Protein AF-A0A2E8URL5-F1 (afdb_monomer_lite)

Sequence (157 aa):
YKYILSDGKNEWEYHTDINDTYTVICEEILKNSDKLININSELNLNEAEEIKLYRWNFDENEFLLLESLEEIDFLKVVDILKTDLILSEQESCRSLFMIEFSRQNQIDQLEFICSENKDALFGNQKFWNQMQAKAPKELGKVIGSYLTGQPIPSLPE

Foldseek 3Di:
DWDWDDPPPWIWIWDADPVRPDIDTDDIPPPPPQPKDQQCVVVVLVQFPWKWKWFQDPVVRDTDTQDIDDPVLSVQLSVQSRDIWGKDAADPFDAGMKIWTDHPPDIFIWGAQTPVDNQWIAGDDPVCVRIITGHDVSNCVSVVVSCPPPDRDDDDD

pLDDT: mean 82.01, std 15.31, range [38.12, 96.94]

Structure (mmCIF, N/CA/C/O backbone):
data_AF-A0A2E8URL5-F1
#
_entry.id   AF-A0A2E8URL5-F1
#
loop_
_atom_site.group_PDB
_atom_site.id
_atom_site.type_symbol
_atom_site.label_atom_id
_atom_site.label_alt_id
_atom_site.label_comp_id
_atom_site.label_asym_id
_atom_site.label_entity_id
_atom_site.label_seq_id
_atom_site.pdbx_PDB_ins_code
_atom_site.Cartn_x
_atom_site.Cartn_y
_atom_site.Cartn_z
_atom_site.occupancy
_atom_site.B_iso_or_equiv
_atom_site.auth_seq_id
_atom_site.auth_comp_id
_atom_site.auth_asym_id
_atom_site.auth_atom_id
_atom_site.pdbx_PDB_model_num
ATOM 1 N N . TYR A 1 1 ? 24.139 4.144 -43.543 1.00 69.88 1 TYR A N 1
ATOM 2 C CA . TYR A 1 1 ? 23.920 2.812 -42.959 1.00 69.88 1 TYR A CA 1
ATOM 3 C C . TYR A 1 1 ? 23.584 2.969 -41.490 1.00 69.88 1 TYR A C 1
ATOM 5 O O . TYR A 1 1 ? 24.116 3.873 -40.855 1.00 69.88 1 TYR A O 1
ATOM 13 N N . LYS A 1 2 ? 22.661 2.144 -40.986 1.00 74.25 2 LYS A N 1
ATOM 14 C CA . LYS A 1 2 ? 22.216 2.144 -39.588 1.00 74.25 2 LYS A CA 1
ATOM 15 C C . LYS A 1 2 ? 22.555 0.789 -38.976 1.00 74.25 2 LYS A C 1
ATOM 17 O O . LYS A 1 2 ? 22.163 -0.235 -39.533 1.00 74.25 2 LYS A O 1
ATOM 22 N N . TYR A 1 3 ? 23.271 0.805 -37.860 1.00 74.19 3 TYR A N 1
ATOM 23 C CA . TYR A 1 3 ? 23.683 -0.382 -37.119 1.00 74.19 3 TYR A CA 1
ATOM 24 C C . TYR A 1 3 ? 23.168 -0.296 -35.684 1.00 74.19 3 TYR A C 1
ATOM 26 O O . TYR A 1 3 ? 23.163 0.782 -35.091 1.00 74.19 3 TYR A O 1
ATOM 34 N N . ILE A 1 4 ? 22.745 -1.433 -35.136 1.00 73.38 4 ILE A N 1
ATOM 35 C CA . ILE A 1 4 ? 22.443 -1.576 -33.711 1.00 73.38 4 ILE A CA 1
ATOM 36 C C . ILE A 1 4 ? 23.560 -2.419 -33.110 1.00 73.38 4 ILE A C 1
ATOM 38 O O . ILE A 1 4 ? 23.793 -3.541 -33.565 1.00 73.38 4 ILE A O 1
ATOM 42 N N . LEU A 1 5 ? 24.259 -1.865 -32.123 1.00 72.81 5 LEU A N 1
ATOM 43 C CA . LEU A 1 5 ? 25.258 -2.590 -31.344 1.00 72.81 5 LEU A CA 1
ATOM 44 C C . LEU A 1 5 ? 24.682 -2.897 -29.967 1.00 72.81 5 LEU A C 1
ATOM 46 O O . LEU A 1 5 ? 23.987 -2.066 -29.390 1.00 72.81 5 LEU A O 1
ATOM 50 N N . SER A 1 6 ? 24.981 -4.084 -29.446 1.00 66.56 6 SER A N 1
ATOM 51 C CA . SER A 1 6 ? 24.591 -4.498 -28.102 1.00 66.56 6 SER A CA 1
ATOM 52 C C . SER A 1 6 ? 25.752 -5.192 -27.410 1.00 66.56 6 SER A C 1
ATOM 54 O O . SER A 1 6 ? 26.462 -5.981 -28.036 1.00 66.56 6 SER A O 1
ATOM 56 N N . ASP A 1 7 ? 25.920 -4.926 -26.118 1.00 72.94 7 ASP A N 1
ATOM 57 C CA . ASP A 1 7 ? 26.827 -5.671 -25.238 1.00 72.94 7 ASP A CA 1
ATOM 58 C C . ASP A 1 7 ? 26.088 -6.736 -24.399 1.00 72.94 7 ASP A C 1
ATOM 60 O O . ASP A 1 7 ? 26.675 -7.367 -23.521 1.00 72.94 7 ASP A O 1
ATOM 64 N N . GLY A 1 8 ? 24.794 -6.946 -24.675 1.00 62.00 8 GLY A N 1
ATOM 65 C CA . GLY A 1 8 ? 23.899 -7.834 -23.932 1.00 62.00 8 GLY A CA 1
ATOM 66 C C . GLY A 1 8 ? 23.124 -7.156 -22.797 1.00 62.00 8 GLY A C 1
ATOM 67 O O . GLY A 1 8 ? 22.115 -7.710 -22.362 1.00 62.00 8 GLY A O 1
ATOM 68 N N . LYS A 1 9 ? 23.537 -5.963 -22.347 1.00 54.81 9 LYS A N 1
ATOM 69 C CA . LYS A 1 9 ? 22.833 -5.164 -21.329 1.00 54.81 9 LYS A CA 1
ATOM 70 C C . LYS A 1 9 ? 22.251 -3.884 -21.927 1.00 54.81 9 LYS A C 1
ATOM 72 O O . LYS A 1 9 ? 21.093 -3.562 -21.673 1.00 54.81 9 LYS A O 1
ATOM 77 N N . ASN A 1 10 ? 23.035 -3.220 -22.763 1.00 61.25 10 ASN A N 1
ATOM 78 C CA . ASN A 1 10 ? 22.727 -1.947 -23.382 1.00 61.25 10 ASN A CA 1
ATOM 79 C C . ASN A 1 10 ? 22.691 -2.095 -24.908 1.00 61.25 10 ASN A C 1
ATOM 81 O O . ASN A 1 10 ? 23.266 -3.024 -25.491 1.00 61.25 10 ASN A O 1
ATOM 85 N N . GLU A 1 11 ? 21.974 -1.184 -25.557 1.00 74.25 11 GLU A N 1
ATOM 86 C CA . GLU A 1 11 ? 21.883 -1.094 -27.010 1.00 74.25 11 GLU A CA 1
ATOM 87 C C . GLU A 1 11 ? 22.184 0.336 -27.455 1.00 74.25 11 GLU A C 1
ATOM 89 O O . GLU A 1 11 ? 21.787 1.304 -26.809 1.00 74.25 11 GLU A O 1
ATOM 94 N N . TRP A 1 12 ? 22.879 0.468 -28.580 1.00 74.38 12 TRP A N 1
ATOM 95 C CA . TRP A 1 12 ? 23.268 1.753 -29.150 1.00 74.38 12 TRP A CA 1
ATOM 96 C C . TRP A 1 12 ? 22.969 1.783 -30.637 1.00 74.38 12 TRP A C 1
ATOM 98 O O . TRP A 1 12 ? 23.163 0.794 -31.353 1.00 74.38 12 TRP A O 1
ATOM 108 N N . GLU A 1 13 ? 22.541 2.949 -31.108 1.00 76.19 13 GLU A N 1
ATOM 109 C CA . GLU A 1 13 ? 22.249 3.181 -32.512 1.00 76.19 13 GLU A CA 1
ATOM 110 C C . GLU A 1 13 ? 23.384 3.967 -33.179 1.00 76.19 13 GLU A C 1
ATOM 112 O O . GLU A 1 13 ? 23.700 5.093 -32.800 1.00 76.19 13 GLU A O 1
ATOM 117 N N . TYR A 1 14 ? 23.983 3.378 -34.213 1.00 72.12 14 TYR A N 1
ATOM 118 C CA . TYR A 1 14 ? 25.091 3.968 -34.962 1.00 72.12 14 TYR A CA 1
ATOM 119 C C . TYR A 1 14 ? 24.670 4.297 -36.390 1.00 72.12 14 TYR A C 1
ATOM 121 O O . TYR A 1 14 ? 24.148 3.440 -37.111 1.00 72.12 14 TYR A O 1
ATOM 129 N N . HIS A 1 15 ? 24.925 5.539 -36.812 1.00 75.56 15 HIS A N 1
ATOM 130 C CA . HIS A 1 15 ? 24.653 6.020 -38.167 1.00 75.56 15 HIS A CA 1
ATOM 131 C C . HIS A 1 15 ? 25.964 6.391 -38.852 1.00 75.56 15 HIS A C 1
ATOM 133 O O . HIS A 1 15 ? 26.766 7.146 -38.304 1.00 75.56 15 HIS A O 1
ATOM 139 N N . THR A 1 16 ? 26.169 5.870 -40.058 1.00 75.00 16 THR A N 1
ATOM 140 C CA . THR A 1 16 ? 27.386 6.108 -40.848 1.00 75.00 16 THR A CA 1
ATOM 141 C C . THR A 1 16 ? 27.083 6.295 -42.335 1.00 75.00 16 THR A C 1
ATOM 143 O O . THR A 1 16 ? 26.025 5.873 -42.820 1.00 75.00 16 THR A O 1
ATOM 146 N N . ASP A 1 17 ? 27.981 6.945 -43.070 1.00 70.56 17 ASP A N 1
ATOM 147 C CA . ASP A 1 17 ? 27.903 7.081 -44.527 1.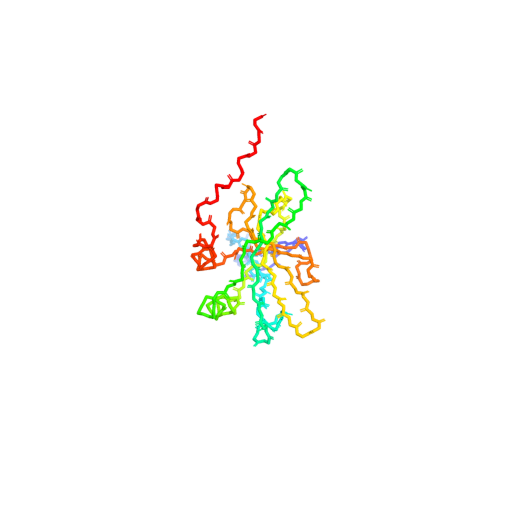00 70.56 17 ASP A CA 1
ATOM 148 C C . ASP A 1 17 ? 28.393 5.809 -45.256 1.00 70.56 17 ASP A C 1
ATOM 150 O O . ASP A 1 17 ? 28.657 4.780 -44.643 1.00 70.56 17 ASP A O 1
ATOM 154 N N . ILE A 1 18 ? 28.427 5.823 -46.592 1.00 68.75 18 ILE A N 1
ATOM 155 C CA . ILE A 1 18 ? 28.803 4.650 -47.407 1.00 68.75 18 ILE A CA 1
ATOM 156 C C . ILE A 1 18 ? 30.296 4.300 -47.360 1.00 68.75 18 ILE A C 1
ATOM 158 O O . ILE A 1 18 ? 30.676 3.228 -47.822 1.00 68.75 18 ILE A O 1
ATOM 162 N N . ASN A 1 19 ? 31.124 5.184 -46.801 1.00 71.88 19 ASN A N 1
ATOM 163 C CA . ASN A 1 19 ? 32.576 5.034 -46.756 1.00 71.88 19 ASN A CA 1
ATOM 164 C C . ASN A 1 19 ? 33.116 4.983 -45.315 1.00 71.88 19 ASN A C 1
ATOM 166 O O . ASN A 1 19 ? 34.330 5.038 -45.128 1.00 71.88 19 ASN A O 1
ATOM 170 N N . ASP A 1 20 ? 32.233 4.905 -44.313 1.00 58.59 20 ASP A N 1
ATOM 171 C CA . ASP A 1 20 ? 32.552 4.967 -42.882 1.00 58.59 20 ASP A CA 1
ATOM 172 C C . ASP A 1 20 ? 33.393 6.185 -42.457 1.00 58.59 20 ASP A C 1
ATOM 174 O O . ASP A 1 20 ? 34.139 6.149 -41.478 1.00 58.59 20 ASP A O 1
ATOM 178 N N . THR A 1 21 ? 33.269 7.297 -43.189 1.00 57.59 21 THR A N 1
ATOM 179 C CA . THR A 1 21 ? 34.054 8.522 -42.951 1.00 57.59 21 THR A CA 1
ATOM 180 C C . THR A 1 21 ? 33.409 9.471 -41.948 1.00 57.59 21 THR A C 1
ATOM 182 O O . THR A 1 21 ? 34.111 10.243 -41.293 1.00 57.59 21 THR A O 1
ATOM 185 N N . TYR A 1 22 ? 32.084 9.425 -41.819 1.00 48.06 22 TYR A N 1
ATOM 186 C CA . TYR A 1 22 ? 31.320 10.246 -40.884 1.00 48.06 22 TYR A CA 1
ATOM 187 C C . TYR A 1 22 ? 30.451 9.359 -40.001 1.00 48.06 22 TYR A C 1
ATOM 189 O O . TYR A 1 22 ? 29.441 8.823 -40.453 1.00 48.06 22 TYR A O 1
ATOM 197 N N . THR A 1 23 ? 30.829 9.260 -38.728 1.00 52.00 23 THR A N 1
ATOM 198 C CA . THR A 1 23 ? 30.095 8.498 -37.713 1.00 52.00 23 THR A CA 1
ATOM 199 C C . THR A 1 23 ? 29.349 9.453 -36.794 1.00 52.00 23 THR A C 1
ATOM 201 O O . THR A 1 23 ? 29.964 10.287 -36.128 1.00 52.00 23 THR A O 1
ATOM 204 N N . VAL A 1 24 ? 28.027 9.309 -36.723 1.00 54.88 24 VAL A N 1
ATOM 205 C CA . VAL A 1 24 ? 27.202 9.946 -35.691 1.00 54.88 24 VAL A CA 1
ATOM 206 C C . VAL A 1 24 ? 26.838 8.870 -34.673 1.00 54.88 24 VAL A C 1
ATOM 208 O O . VAL A 1 24 ? 26.163 7.893 -35.003 1.00 54.88 24 VAL A O 1
ATOM 211 N N . ILE A 1 25 ? 27.327 9.033 -33.443 1.00 61.25 25 ILE A N 1
ATOM 212 C CA . ILE A 1 25 ? 26.944 8.190 -32.307 1.00 61.25 25 ILE A CA 1
ATOM 213 C C . ILE A 1 25 ? 25.629 8.755 -31.780 1.00 61.25 25 ILE A C 1
ATOM 215 O O . ILE A 1 25 ? 25.619 9.846 -31.208 1.00 61.25 25 ILE A O 1
ATOM 219 N N . CYS A 1 26 ? 24.524 8.052 -32.018 1.00 58.62 26 CYS A N 1
ATOM 220 C CA . CYS A 1 26 ? 23.266 8.381 -31.365 1.00 58.62 26 CYS A CA 1
ATOM 221 C C . CYS A 1 26 ? 23.248 7.754 -29.965 1.00 58.62 26 CYS A C 1
ATOM 223 O O . CYS A 1 26 ? 23.917 6.754 -29.705 1.00 58.62 26 CYS A O 1
ATOM 225 N N . GLU A 1 27 ? 22.536 8.418 -29.059 1.00 57.16 27 GLU A N 1
ATOM 226 C CA . GLU A 1 27 ? 22.479 8.128 -27.626 1.00 57.16 27 GLU A CA 1
ATOM 227 C C . GLU A 1 27 ? 22.099 6.665 -27.326 1.00 57.16 27 GLU A C 1
ATOM 229 O O . GLU A 1 27 ? 21.513 5.965 -28.156 1.00 57.16 27 GLU A O 1
ATOM 234 N N . GLU A 1 28 ? 22.461 6.198 -26.130 1.00 52.62 28 GLU A N 1
ATOM 235 C CA . GLU A 1 28 ? 22.068 4.885 -25.611 1.00 52.62 28 GLU A CA 1
ATOM 236 C C . GLU A 1 28 ? 20.551 4.687 -25.736 1.00 52.62 28 GLU A C 1
ATOM 238 O O . GLU A 1 28 ? 19.757 5.538 -25.327 1.00 52.62 28 GLU A O 1
ATOM 243 N N . ILE A 1 29 ? 20.140 3.553 -26.308 1.00 55.31 29 ILE A N 1
ATOM 244 C CA . ILE A 1 29 ? 18.733 3.175 -26.393 1.00 55.31 29 ILE A CA 1
ATOM 245 C C . ILE A 1 29 ? 18.315 2.710 -24.997 1.00 55.31 29 ILE A C 1
ATOM 247 O O . ILE A 1 29 ? 18.435 1.535 -24.647 1.00 55.31 29 ILE A O 1
ATOM 251 N N . LEU A 1 30 ? 17.815 3.642 -24.186 1.00 45.53 30 LEU A N 1
ATOM 252 C CA . LEU A 1 30 ? 17.188 3.317 -22.910 1.00 45.53 30 LEU A CA 1
ATOM 253 C C . LEU A 1 30 ? 15.920 2.501 -23.190 1.00 45.53 30 LEU A C 1
ATOM 255 O O . LEU A 1 30 ? 14.894 3.033 -23.621 1.00 45.53 30 LEU A O 1
ATOM 259 N N . LYS A 1 31 ? 15.979 1.185 -22.959 1.00 46.53 31 LYS A N 1
ATOM 260 C CA . LYS A 1 31 ? 14.778 0.349 -22.902 1.00 46.53 31 LYS A CA 1
ATOM 261 C C . LYS A 1 31 ? 13.958 0.804 -21.696 1.00 46.53 31 LYS A C 1
ATOM 263 O O . LYS A 1 31 ? 14.200 0.348 -20.586 1.00 46.53 31 LYS A O 1
ATOM 268 N N . ASN A 1 32 ? 12.969 1.669 -21.916 1.00 48.78 32 ASN A N 1
ATOM 269 C CA . ASN A 1 32 ? 11.881 1.885 -20.960 1.00 48.78 32 ASN A CA 1
ATOM 270 C C . ASN A 1 32 ? 11.020 0.612 -20.917 1.00 48.78 32 ASN A C 1
ATOM 272 O O . ASN A 1 32 ? 9.943 0.539 -21.504 1.00 48.78 32 ASN A O 1
ATOM 276 N N . SER A 1 33 ? 11.541 -0.431 -20.274 1.00 55.53 33 SER A N 1
ATOM 277 C CA . SER A 1 33 ? 10.801 -1.632 -19.894 1.00 55.53 33 SER A CA 1
ATOM 278 C C . SER A 1 33 ? 10.532 -1.612 -18.394 1.00 55.53 33 SER A C 1
ATOM 280 O O . SER A 1 33 ? 10.685 -2.635 -17.723 1.00 55.53 33 SER A O 1
ATOM 282 N N . ASP A 1 34 ? 10.204 -0.436 -17.859 1.00 67.12 34 ASP A N 1
ATOM 283 C CA . ASP A 1 34 ? 9.804 -0.289 -16.469 1.00 67.12 34 ASP A CA 1
ATOM 284 C C . ASP A 1 34 ? 8.640 -1.242 -16.209 1.00 67.12 34 ASP A C 1
ATOM 286 O O . ASP A 1 34 ? 7.584 -1.168 -16.847 1.00 67.12 34 ASP A O 1
ATOM 290 N N . LYS A 1 35 ? 8.863 -2.209 -15.318 1.00 83.81 35 LYS A N 1
ATOM 291 C CA . LYS A 1 35 ? 7.846 -3.198 -14.985 1.00 83.81 35 LYS A CA 1
ATOM 292 C C . LYS A 1 35 ? 6.747 -2.475 -14.216 1.00 83.81 35 LYS A C 1
ATOM 294 O O . LYS A 1 35 ? 7.000 -1.924 -13.149 1.00 83.81 35 LYS A O 1
ATOM 299 N N . LEU A 1 36 ? 5.539 -2.475 -14.764 1.00 89.94 36 LEU A N 1
ATOM 300 C CA . LEU A 1 36 ? 4.382 -1.870 -14.119 1.00 89.94 36 LEU A CA 1
ATOM 301 C C . LEU A 1 36 ? 3.651 -2.885 -13.244 1.00 89.94 36 LEU A C 1
ATOM 303 O O . LEU A 1 36 ? 3.653 -4.086 -13.530 1.00 89.94 36 LEU A O 1
ATOM 307 N N . ILE A 1 37 ? 2.999 -2.385 -12.200 1.00 92.75 37 ILE A N 1
ATOM 308 C CA . ILE A 1 37 ? 2.097 -3.152 -11.352 1.00 92.75 37 ILE A CA 1
ATOM 309 C C . ILE A 1 37 ? 0.795 -2.401 -11.097 1.00 92.75 37 ILE A C 1
ATOM 311 O O . ILE A 1 37 ? 0.801 -1.203 -10.828 1.00 92.75 37 ILE A O 1
ATOM 315 N N . ASN A 1 38 ? -0.311 -3.142 -11.088 1.00 94.75 38 ASN A N 1
ATOM 316 C CA . ASN A 1 38 ? -1.607 -2.663 -10.638 1.00 94.75 38 ASN A CA 1
ATOM 317 C C . ASN A 1 38 ? -1.994 -3.349 -9.321 1.00 94.75 38 ASN A C 1
ATOM 319 O O . ASN A 1 38 ? -2.493 -4.475 -9.325 1.00 94.75 38 ASN A O 1
ATOM 323 N N . ILE A 1 39 ? -1.761 -2.684 -8.188 1.00 94.69 39 ILE A N 1
ATOM 324 C CA . ILE A 1 39 ? -1.965 -3.282 -6.858 1.00 94.69 39 ILE A CA 1
ATOM 325 C C . ILE A 1 39 ? -3.423 -3.703 -6.654 1.00 94.69 39 ILE A C 1
ATOM 327 O O . ILE A 1 39 ? -3.677 -4.797 -6.150 1.00 94.69 39 ILE A O 1
ATOM 331 N N . ASN A 1 40 ? -4.383 -2.876 -7.082 1.00 94.94 40 ASN A N 1
ATOM 332 C CA . ASN A 1 40 ? -5.800 -3.215 -6.986 1.00 94.94 40 ASN A CA 1
ATOM 333 C C . ASN A 1 40 ? -6.132 -4.526 -7.708 1.00 94.94 40 ASN A C 1
ATOM 335 O O . ASN A 1 40 ? -6.913 -5.317 -7.188 1.00 94.94 40 ASN A O 1
ATOM 339 N N . SER A 1 41 ? -5.561 -4.749 -8.893 1.00 94.50 41 SER A N 1
ATOM 340 C CA . SER A 1 41 ? -5.814 -5.960 -9.682 1.00 94.50 41 SER A CA 1
ATOM 341 C C . SER A 1 41 ? -5.113 -7.183 -9.091 1.00 94.50 41 SER A C 1
ATOM 343 O O . SER A 1 41 ? -5.734 -8.234 -8.971 1.00 94.50 41 SER A O 1
ATOM 345 N N . GLU A 1 42 ? -3.855 -7.038 -8.667 1.00 94.62 42 GLU A N 1
ATOM 346 C CA . GLU A 1 42 ? -3.067 -8.119 -8.056 1.00 94.62 42 GLU A CA 1
ATOM 347 C C . GLU A 1 42 ? -3.665 -8.603 -6.727 1.00 94.62 42 GLU A C 1
ATOM 349 O O . GLU A 1 42 ? -3.667 -9.798 -6.430 1.00 94.62 42 GLU A O 1
ATOM 354 N N . LEU A 1 43 ? -4.201 -7.675 -5.932 1.00 93.56 43 LEU A N 1
ATOM 355 C CA . LEU A 1 43 ? -4.819 -7.971 -4.642 1.00 93.56 43 LEU A CA 1
ATOM 356 C C . LEU A 1 43 ? -6.341 -8.068 -4.708 1.00 93.56 43 LEU A C 1
ATOM 358 O O . LEU A 1 43 ? -6.957 -8.342 -3.690 1.00 93.56 43 LEU A O 1
ATOM 362 N N . ASN A 1 44 ? -6.966 -7.856 -5.868 1.00 94.12 44 ASN A N 1
ATOM 363 C CA . ASN A 1 44 ? -8.422 -7.790 -6.039 1.00 94.12 44 ASN A CA 1
ATOM 364 C C . ASN A 1 44 ? -9.120 -6.971 -4.925 1.00 94.12 44 ASN A C 1
ATOM 366 O O . ASN A 1 44 ? -10.014 -7.453 -4.224 1.00 94.12 44 ASN A O 1
ATOM 370 N N . LEU A 1 45 ? -8.670 -5.722 -4.744 1.00 93.94 45 LEU A N 1
ATOM 371 C CA . LEU A 1 45 ? -9.107 -4.846 -3.643 1.00 93.94 45 LEU A CA 1
ATOM 372 C C . LEU A 1 45 ? -10.558 -4.365 -3.775 1.00 93.94 45 LEU A C 1
ATOM 374 O O . LEU A 1 45 ? -11.123 -3.875 -2.805 1.00 93.94 45 LEU A O 1
ATOM 378 N N . ASN A 1 46 ? -11.193 -4.551 -4.934 1.00 92.44 46 ASN A N 1
ATOM 379 C CA . ASN A 1 46 ? -12.626 -4.286 -5.102 1.00 92.44 46 ASN A CA 1
ATOM 380 C C . ASN A 1 46 ? -13.504 -5.203 -4.227 1.00 92.44 46 ASN A C 1
ATOM 382 O O . ASN A 1 46 ? -14.662 -4.878 -3.985 1.00 92.44 46 ASN A O 1
ATOM 386 N N . GLU A 1 47 ? -12.967 -6.342 -3.781 1.00 94.56 47 GLU A N 1
ATOM 387 C CA . GLU A 1 47 ? -13.632 -7.268 -2.858 1.00 94.56 47 GLU A CA 1
ATOM 388 C C . GLU A 1 47 ? -13.202 -7.065 -1.397 1.00 94.56 47 GLU A C 1
ATOM 390 O O . GLU A 1 47 ? -13.623 -7.835 -0.537 1.00 94.56 47 GLU A O 1
ATOM 395 N N . ALA A 1 48 ? -12.350 -6.072 -1.103 1.00 95.56 48 ALA A N 1
ATOM 396 C CA . ALA A 1 48 ? -11.979 -5.735 0.270 1.00 95.56 48 ALA A CA 1
ATOM 397 C C . ALA A 1 48 ? -13.219 -5.346 1.086 1.00 95.56 48 ALA A C 1
ATOM 399 O O . ALA A 1 48 ? -14.066 -4.582 0.631 1.00 95.56 48 ALA A O 1
ATOM 400 N N . GLU A 1 49 ? -13.316 -5.883 2.297 1.00 95.88 49 GLU A N 1
ATOM 401 C CA . GLU A 1 49 ? -14.401 -5.594 3.239 1.00 95.88 49 GLU A CA 1
ATOM 402 C C . GLU A 1 49 ? -13.968 -4.539 4.265 1.00 95.88 49 GLU A C 1
ATOM 404 O O . GLU A 1 49 ? -14.797 -3.795 4.783 1.00 95.88 49 GLU A O 1
ATOM 409 N N . GLU A 1 50 ? -12.665 -4.450 4.544 1.00 96.75 50 GLU A N 1
ATOM 410 C CA . GLU A 1 50 ? -12.099 -3.513 5.511 1.00 96.75 50 GLU A CA 1
ATOM 411 C C . GLU A 1 50 ? -10.655 -3.147 5.138 1.00 96.75 50 GLU A C 1
ATOM 413 O O . GLU A 1 50 ? -9.902 -3.981 4.623 1.00 96.75 50 GLU A O 1
ATOM 418 N N . ILE A 1 51 ? -10.264 -1.902 5.435 1.00 96.94 51 ILE A N 1
ATOM 419 C CA . ILE A 1 51 ? -8.865 -1.464 5.424 1.00 96.94 51 ILE A CA 1
ATOM 420 C C . ILE A 1 51 ? -8.487 -0.988 6.819 1.00 96.94 51 ILE A C 1
ATOM 422 O O . ILE A 1 51 ? -9.134 -0.091 7.362 1.00 96.94 51 ILE A O 1
ATOM 426 N N . LYS A 1 52 ? -7.411 -1.552 7.366 1.00 96.31 52 LYS A N 1
ATOM 427 C CA . LYS A 1 52 ? -6.831 -1.159 8.652 1.00 96.31 52 LYS A CA 1
ATOM 428 C C . LYS A 1 52 ? -5.455 -0.550 8.465 1.00 96.31 52 LYS A C 1
ATOM 430 O O . LYS A 1 52 ? -4.663 -1.005 7.641 1.00 96.31 52 LYS A O 1
ATOM 435 N N . LEU A 1 53 ? -5.170 0.471 9.260 1.00 94.75 53 LEU A N 1
ATOM 436 C CA . LEU A 1 53 ? -3.875 1.130 9.305 1.00 94.75 53 LEU A CA 1
ATOM 437 C C . LEU A 1 53 ? -3.134 0.730 10.569 1.00 94.75 53 LEU A C 1
ATOM 439 O O . LEU A 1 53 ? -3.696 0.747 11.660 1.00 94.75 53 LEU A O 1
ATOM 443 N N . TYR A 1 54 ? -1.852 0.430 10.421 1.00 93.19 54 TYR A N 1
ATOM 444 C CA . TYR A 1 54 ? -0.969 0.065 11.515 1.00 93.19 54 TYR A CA 1
ATOM 445 C C . TYR A 1 54 ? 0.284 0.923 11.491 1.00 93.19 54 TYR A C 1
ATOM 447 O O . TYR A 1 54 ? 0.727 1.393 10.439 1.00 93.19 54 TYR A O 1
ATOM 455 N N . ARG A 1 55 ? 0.890 1.071 12.664 1.00 89.81 55 ARG A N 1
ATOM 456 C CA . ARG A 1 55 ? 2.144 1.786 12.865 1.00 89.81 55 ARG A CA 1
ATOM 457 C C . ARG A 1 55 ? 3.134 0.917 13.614 1.00 89.81 55 ARG A C 1
ATOM 459 O O . ARG A 1 55 ? 2.772 0.222 14.558 1.00 89.81 55 ARG A O 1
ATOM 466 N N . TRP A 1 56 ? 4.396 1.011 13.224 1.00 89.94 56 TRP A N 1
ATOM 467 C CA . TRP A 1 56 ? 5.480 0.354 13.930 1.00 89.94 56 TRP A CA 1
ATOM 468 C C . TRP A 1 56 ? 5.679 0.941 15.336 1.00 89.94 56 TRP A C 1
ATOM 470 O O . TRP A 1 56 ? 5.918 2.145 15.492 1.00 89.94 56 TRP A O 1
ATOM 480 N N . ASN A 1 57 ? 5.618 0.080 16.351 1.00 88.19 57 ASN A N 1
ATOM 481 C CA . ASN A 1 57 ? 6.024 0.378 17.716 1.00 88.19 57 ASN A CA 1
ATOM 482 C C . ASN A 1 57 ? 7.477 -0.069 17.927 1.00 88.19 57 ASN A C 1
ATOM 484 O O . ASN A 1 57 ? 7.814 -1.244 17.795 1.00 88.19 57 ASN A O 1
ATOM 488 N N . PHE A 1 58 ? 8.347 0.881 18.272 1.00 84.50 58 PHE A N 1
ATOM 489 C CA . PHE A 1 58 ? 9.764 0.614 18.511 1.00 84.50 58 PHE A CA 1
ATOM 490 C C . PHE A 1 58 ? 10.033 -0.071 19.853 1.00 84.50 58 PHE A C 1
ATOM 492 O O . PHE A 1 58 ? 11.005 -0.819 19.941 1.00 84.50 58 PHE A O 1
ATOM 499 N N . ASP A 1 59 ? 9.182 0.147 20.856 1.00 87.31 59 ASP A N 1
ATOM 500 C CA . ASP A 1 59 ? 9.354 -0.431 22.191 1.00 87.31 59 ASP A CA 1
ATOM 501 C C . ASP A 1 59 ? 8.977 -1.921 22.200 1.00 87.31 59 ASP A C 1
ATOM 503 O O . ASP A 1 59 ? 9.662 -2.740 22.810 1.00 87.31 59 ASP A O 1
ATOM 507 N N . GLU A 1 60 ? 7.911 -2.278 21.479 1.00 87.69 60 GLU A N 1
ATOM 508 C CA . GLU A 1 60 ? 7.373 -3.648 21.407 1.00 87.69 60 GLU A CA 1
ATOM 509 C C . GLU A 1 60 ? 7.865 -4.422 20.173 1.00 87.69 60 GLU A C 1
ATOM 511 O O . GLU A 1 60 ? 7.726 -5.642 20.107 1.00 87.69 60 GLU A O 1
ATOM 516 N N . ASN A 1 61 ? 8.509 -3.734 19.221 1.00 88.44 61 ASN A N 1
ATOM 517 C CA . ASN A 1 61 ? 9.025 -4.299 17.971 1.00 88.44 61 ASN A CA 1
ATOM 518 C C . ASN A 1 61 ? 7.931 -5.031 17.162 1.00 88.44 61 ASN A C 1
ATOM 520 O O . ASN A 1 61 ? 8.155 -6.120 16.625 1.00 88.44 61 ASN A O 1
ATOM 524 N N . GLU A 1 62 ? 6.753 -4.411 17.075 1.00 92.12 62 GLU A N 1
ATOM 525 C CA . GLU A 1 62 ? 5.590 -4.920 16.345 1.00 92.12 62 GLU A CA 1
ATOM 526 C C . GLU A 1 62 ? 4.740 -3.796 15.733 1.00 92.12 62 GLU A C 1
ATOM 528 O O . GLU A 1 62 ? 4.894 -2.618 16.061 1.00 92.12 62 GLU A O 1
ATOM 533 N N . PHE A 1 63 ? 3.837 -4.160 14.819 1.00 91.81 63 PHE A N 1
ATOM 534 C CA . PHE A 1 63 ? 2.850 -3.243 14.253 1.00 91.81 63 PHE A CA 1
ATOM 535 C C . PHE A 1 63 ? 1.614 -3.158 15.151 1.00 91.81 63 PHE A C 1
ATOM 537 O O . PHE A 1 63 ? 0.912 -4.149 15.344 1.00 91.81 63 PHE A O 1
ATOM 544 N N . LEU A 1 64 ? 1.305 -1.954 15.630 1.00 92.62 64 LEU A N 1
ATOM 545 C CA . LEU A 1 64 ? 0.094 -1.665 16.391 1.00 92.62 64 LEU A CA 1
ATOM 546 C C . LEU A 1 64 ? -0.992 -1.085 15.492 1.00 92.62 64 LEU A C 1
ATOM 548 O O . LEU A 1 64 ? -0.725 -0.201 14.674 1.00 92.62 64 LEU A O 1
ATOM 552 N N . LEU A 1 65 ? -2.222 -1.564 15.674 1.00 93.19 65 LEU A N 1
ATOM 553 C CA . LEU A 1 65 ? -3.400 -1.031 14.997 1.00 93.19 65 LEU A CA 1
ATOM 554 C C . LEU A 1 65 ? -3.605 0.436 15.394 1.00 93.19 65 LEU A C 1
ATOM 556 O O . LEU A 1 65 ? -3.672 0.761 16.579 1.00 93.19 65 LEU A O 1
ATOM 560 N N . LEU A 1 66 ? -3.731 1.302 14.392 1.00 90.75 66 LEU A N 1
ATOM 561 C CA . LEU A 1 66 ? -4.153 2.685 14.565 1.00 90.75 66 LEU A CA 1
ATOM 562 C C . LEU A 1 66 ? -5.672 2.778 14.489 1.00 90.75 66 LEU A C 1
ATOM 564 O O . LEU A 1 66 ? -6.321 3.119 15.473 1.00 90.75 66 LEU A O 1
ATOM 568 N N . GLU A 1 67 ? -6.226 2.480 13.315 1.00 92.25 67 GLU A N 1
ATOM 569 C CA . GLU A 1 67 ? -7.637 2.706 13.012 1.00 92.25 67 GLU A CA 1
ATOM 570 C C . GLU A 1 67 ? -8.059 1.933 11.753 1.00 92.25 67 GLU A C 1
ATOM 572 O O . GLU A 1 67 ? -7.225 1.604 10.902 1.00 92.25 67 GLU A O 1
ATOM 577 N N . SER A 1 68 ? -9.358 1.660 11.627 1.00 95.44 68 SER A N 1
ATOM 578 C CA . SER A 1 68 ? -9.975 1.206 10.375 1.00 95.44 68 SER A CA 1
ATOM 579 C C . SER A 1 68 ? -10.435 2.417 9.565 1.00 95.44 68 SER A C 1
ATOM 581 O O . SER A 1 68 ? -10.994 3.356 10.128 1.00 95.44 68 SER A O 1
ATOM 583 N N . LEU A 1 69 ? -10.230 2.400 8.248 1.00 95.50 69 LEU A N 1
ATOM 584 C CA . LEU A 1 69 ? -10.665 3.503 7.392 1.00 95.50 69 LEU A CA 1
ATOM 585 C C . LEU A 1 69 ? -12.189 3.636 7.379 1.00 95.50 69 LEU A C 1
ATOM 587 O O . LEU A 1 69 ? -12.913 2.645 7.265 1.00 95.50 69 LEU A O 1
ATOM 591 N N . GLU A 1 70 ? -12.667 4.879 7.399 1.00 96.06 70 GLU A N 1
ATOM 592 C CA . GLU A 1 70 ? -14.064 5.175 7.090 1.00 96.06 70 GLU A CA 1
ATOM 593 C C . GLU A 1 70 ? -14.382 4.818 5.630 1.00 96.06 70 GLU A C 1
ATOM 595 O O . GLU A 1 70 ? -13.519 4.902 4.755 1.00 96.06 70 GLU A O 1
ATOM 600 N N . GLU A 1 71 ? -15.644 4.487 5.334 1.00 95.06 71 GLU A N 1
ATOM 601 C CA . GLU A 1 71 ? -16.092 4.045 4.001 1.00 95.06 71 GLU A CA 1
ATOM 602 C C . GLU A 1 71 ? -15.644 4.992 2.871 1.00 95.06 71 GLU A C 1
ATOM 604 O O . GLU A 1 71 ? -15.196 4.554 1.810 1.00 95.06 71 GLU A O 1
ATOM 609 N N . ILE A 1 72 ? -15.703 6.307 3.104 1.00 95.88 72 ILE A N 1
ATOM 610 C CA . ILE A 1 72 ? -15.309 7.302 2.102 1.00 95.88 72 ILE A CA 1
ATOM 611 C C . ILE A 1 72 ? -13.812 7.257 1.776 1.00 95.88 72 ILE A C 1
ATOM 613 O O . ILE A 1 72 ? -13.429 7.466 0.625 1.00 95.88 72 ILE A O 1
ATOM 617 N N . ASP A 1 73 ? -12.963 6.997 2.767 1.00 96.62 73 ASP A N 1
ATOM 618 C CA . ASP A 1 73 ? -11.515 6.930 2.589 1.00 96.62 73 ASP A CA 1
ATOM 619 C C . ASP A 1 73 ? -11.080 5.549 2.114 1.00 96.62 73 ASP A C 1
ATOM 621 O O . ASP A 1 73 ? -10.204 5.458 1.254 1.00 96.62 73 ASP A O 1
ATOM 625 N N . PHE A 1 74 ? -11.766 4.496 2.562 1.00 96.06 74 PHE A N 1
ATOM 626 C CA . PHE A 1 74 ? -11.663 3.152 2.005 1.00 96.06 74 PHE A CA 1
ATOM 627 C C . PHE A 1 74 ? -11.823 3.180 0.477 1.00 96.06 74 PHE A C 1
ATOM 629 O O . PHE A 1 74 ? -10.924 2.751 -0.251 1.00 96.06 74 PHE A O 1
ATOM 636 N N . LEU A 1 75 ? -12.917 3.769 -0.026 1.00 96.12 75 LEU A N 1
ATOM 637 C CA . LEU A 1 75 ? -13.189 3.835 -1.466 1.00 96.12 75 LEU A CA 1
ATOM 638 C C . LEU A 1 75 ? -12.117 4.632 -2.219 1.00 96.12 75 LEU A C 1
ATOM 640 O O . LEU A 1 75 ? -11.728 4.247 -3.323 1.00 96.12 75 LEU A O 1
ATOM 644 N N . LYS A 1 76 ? -11.603 5.717 -1.623 1.00 96.62 76 LYS A N 1
ATOM 645 C CA . LYS A 1 76 ? -10.503 6.497 -2.214 1.00 96.62 76 LYS A CA 1
ATOM 646 C C . LYS A 1 76 ? -9.219 5.685 -2.300 1.00 96.62 76 LYS A C 1
ATOM 648 O O . LYS A 1 76 ? -8.564 5.733 -3.335 1.00 96.62 76 LYS A O 1
ATOM 653 N N . VAL A 1 77 ? -8.844 4.961 -1.243 1.00 95.75 77 VAL A N 1
ATOM 654 C CA . VAL A 1 77 ? -7.625 4.139 -1.241 1.00 95.75 77 VAL A CA 1
ATOM 655 C C . VAL A 1 77 ? -7.707 3.063 -2.319 1.00 95.75 77 VAL A C 1
ATOM 657 O O . VAL A 1 77 ? -6.771 2.932 -3.107 1.00 95.75 77 VAL A O 1
ATOM 660 N N . VAL A 1 78 ? -8.837 2.354 -2.410 1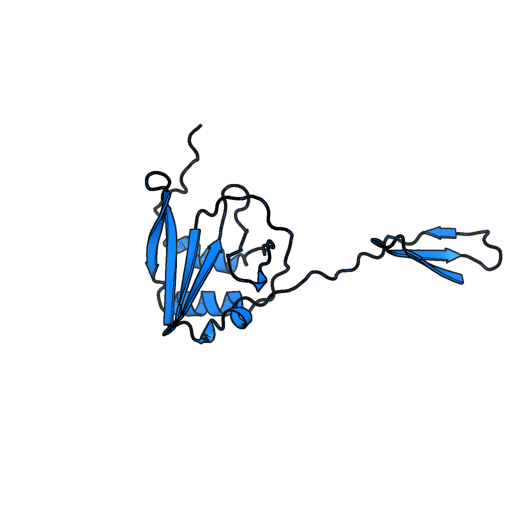.00 95.88 78 VAL A N 1
ATOM 661 C CA . VAL A 1 78 ? -9.066 1.351 -3.464 1.00 95.88 78 VAL A CA 1
ATOM 662 C C . VAL A 1 78 ? -8.930 1.978 -4.853 1.00 95.88 78 VAL A C 1
ATOM 664 O O . VAL A 1 78 ? -8.255 1.417 -5.714 1.00 95.88 78 VAL A O 1
ATOM 667 N N . ASP A 1 79 ? -9.512 3.160 -5.077 1.00 95.88 79 ASP A N 1
ATOM 668 C CA . ASP A 1 79 ? -9.433 3.841 -6.372 1.00 95.88 79 ASP A CA 1
ATOM 669 C C . ASP A 1 79 ? -8.013 4.306 -6.727 1.00 95.88 79 ASP A C 1
ATOM 671 O O . ASP A 1 79 ? -7.542 4.063 -7.837 1.00 95.88 79 ASP A O 1
ATOM 675 N N . ILE A 1 80 ? -7.288 4.890 -5.769 1.00 95.31 80 ILE A N 1
ATOM 676 C CA . ILE A 1 80 ? -5.894 5.322 -5.945 1.00 95.31 80 ILE A CA 1
ATOM 677 C C . ILE A 1 80 ? -5.007 4.140 -6.365 1.00 95.31 80 ILE A C 1
ATOM 679 O O . ILE A 1 80 ? -4.185 4.275 -7.277 1.00 95.31 80 ILE A O 1
ATOM 683 N N . LEU A 1 81 ? -5.197 2.971 -5.743 1.00 95.00 81 LEU A N 1
ATOM 684 C CA . LEU A 1 81 ? -4.410 1.759 -6.001 1.00 95.00 81 LEU A CA 1
ATOM 685 C C . LEU A 1 81 ? -4.761 1.042 -7.319 1.00 95.00 81 LEU A C 1
ATOM 687 O O . LEU A 1 81 ? -4.117 0.045 -7.653 1.00 95.00 81 LEU A O 1
ATOM 691 N N . LYS A 1 82 ? -5.726 1.554 -8.100 1.00 94.88 82 LYS A N 1
ATOM 692 C CA . LYS A 1 82 ? -5.935 1.156 -9.508 1.00 94.88 82 LYS A CA 1
ATOM 693 C C . LYS A 1 82 ? -4.934 1.796 -10.463 1.00 94.88 82 LYS A C 1
ATOM 695 O O . LYS A 1 82 ? -4.936 1.451 -11.641 1.00 94.88 82 LYS A O 1
ATOM 700 N N . THR A 1 83 ? -4.127 2.743 -9.996 1.00 91.25 83 THR A N 1
ATOM 701 C CA . THR A 1 83 ? -3.088 3.363 -10.819 1.00 91.25 83 THR A CA 1
ATOM 702 C C . THR A 1 83 ? -1.947 2.376 -11.036 1.00 91.25 83 THR A C 1
ATOM 704 O O . THR A 1 83 ? -1.478 1.759 -10.080 1.00 91.25 83 THR A O 1
ATOM 707 N N . ASP A 1 84 ? -1.477 2.257 -12.276 1.00 92.44 84 ASP A N 1
ATOM 708 C CA . ASP A 1 84 ? -0.278 1.479 -12.573 1.00 92.44 84 ASP A CA 1
ATOM 709 C C . ASP A 1 84 ? 0.954 2.176 -11.990 1.00 92.44 84 ASP A C 1
ATOM 711 O O . ASP A 1 84 ? 1.205 3.358 -12.243 1.00 92.44 84 ASP A O 1
ATOM 715 N N . LEU A 1 85 ? 1.729 1.437 -11.202 1.00 92.00 85 LEU A N 1
ATOM 716 C CA . LEU A 1 85 ? 2.936 1.929 -10.555 1.00 92.00 85 LEU A CA 1
ATOM 717 C C . LEU A 1 85 ? 4.172 1.317 -11.199 1.00 92.00 85 LEU A C 1
ATOM 719 O O . LEU A 1 85 ? 4.191 0.135 -11.534 1.00 92.00 85 LEU A O 1
ATOM 723 N N . ILE A 1 86 ? 5.221 2.122 -11.329 1.00 90.44 86 ILE A N 1
ATOM 724 C CA . ILE A 1 86 ? 6.530 1.660 -11.785 1.00 90.44 86 ILE A CA 1
ATOM 725 C C . ILE A 1 86 ? 7.223 0.932 -10.634 1.00 90.44 86 ILE A C 1
ATOM 727 O O . ILE A 1 86 ? 7.351 1.485 -9.538 1.00 90.44 86 ILE A O 1
ATOM 731 N N . LEU A 1 87 ? 7.671 -0.293 -10.900 1.00 89.94 87 LEU A N 1
ATOM 732 C CA . LEU A 1 87 ? 8.507 -1.060 -9.990 1.00 89.94 87 LEU A CA 1
ATOM 733 C C . LEU A 1 87 ? 9.976 -0.671 -10.146 1.00 89.94 87 LEU A C 1
ATOM 735 O O . LEU A 1 87 ? 10.499 -0.578 -11.256 1.00 89.94 87 LEU A O 1
ATOM 739 N N . SER A 1 88 ? 10.650 -0.521 -9.015 1.00 89.12 88 SER A N 1
ATOM 740 C CA . SER A 1 88 ? 12.095 -0.354 -8.908 1.00 89.12 88 SER A CA 1
ATOM 741 C C . SER A 1 88 ? 12.668 -1.373 -7.929 1.00 89.12 88 SER A C 1
ATOM 743 O O . SER A 1 88 ? 11.934 -1.986 -7.154 1.00 89.12 88 SER A O 1
ATOM 745 N N . GLU A 1 89 ? 13.987 -1.542 -7.931 1.00 87.44 89 GLU A N 1
ATOM 746 C CA . GLU A 1 89 ? 14.668 -2.341 -6.910 1.00 87.44 89 GLU A CA 1
ATOM 747 C C . GLU A 1 89 ? 14.321 -1.815 -5.507 1.00 87.44 89 GLU A C 1
ATOM 749 O O . GLU A 1 89 ? 14.236 -0.599 -5.296 1.00 87.44 89 GLU A O 1
ATOM 754 N N . GLN A 1 90 ? 14.029 -2.731 -4.579 1.00 84.62 90 GLN A N 1
ATOM 755 C CA . GLN A 1 90 ? 13.686 -2.370 -3.210 1.00 84.62 90 GLN A CA 1
ATOM 756 C C . GLN A 1 90 ? 14.944 -1.970 -2.443 1.00 84.62 90 GLN A C 1
ATOM 758 O O . GLN A 1 90 ? 15.917 -2.721 -2.373 1.00 84.62 90 GLN A O 1
ATOM 763 N N . GLU A 1 91 ? 14.905 -0.798 -1.818 1.00 82.50 91 GLU A N 1
ATOM 764 C CA . GLU A 1 91 ? 15.966 -0.366 -0.916 1.00 82.50 91 GLU A CA 1
ATOM 765 C C . GLU A 1 91 ? 15.784 -1.038 0.451 1.00 82.50 91 GLU A C 1
ATOM 767 O O . GLU A 1 91 ? 14.661 -1.223 0.930 1.00 82.50 91 GLU A O 1
ATOM 772 N N . SER A 1 92 ? 16.891 -1.403 1.104 1.00 77.56 92 SER A N 1
ATOM 773 C CA . SER A 1 92 ? 16.849 -1.927 2.472 1.00 77.56 92 SER A CA 1
ATOM 774 C C . SER A 1 92 ? 16.332 -0.843 3.412 1.00 77.56 92 SER A C 1
ATOM 776 O O . SER A 1 92 ? 17.088 0.043 3.810 1.00 77.56 92 SER A O 1
ATOM 778 N N . CYS A 1 93 ? 15.062 -0.932 3.789 1.00 76.75 93 CYS A N 1
ATOM 779 C CA . CYS A 1 93 ? 14.408 0.053 4.630 1.00 76.75 93 CYS A CA 1
ATOM 780 C C . CYS A 1 93 ? 13.462 -0.615 5.630 1.00 76.75 93 CYS A C 1
ATOM 782 O O . CYS A 1 93 ? 12.874 -1.665 5.359 1.00 76.75 93 CYS A O 1
ATOM 784 N N . ARG A 1 94 ? 13.332 -0.017 6.818 1.00 84.25 94 ARG A N 1
ATOM 785 C CA . ARG A 1 94 ? 12.349 -0.460 7.812 1.00 84.25 94 ARG A CA 1
ATOM 786 C C . ARG A 1 94 ? 11.049 0.295 7.574 1.00 84.25 94 ARG A C 1
ATOM 788 O O . ARG A 1 94 ? 11.020 1.520 7.693 1.00 84.25 94 ARG A O 1
ATOM 795 N N . SER A 1 95 ? 9.979 -0.434 7.277 1.00 88.31 95 SER A N 1
ATOM 796 C CA . SER A 1 95 ? 8.649 0.161 7.186 1.00 88.31 95 SER A CA 1
ATOM 797 C C . SER A 1 95 ? 8.187 0.703 8.537 1.00 88.31 95 SER A C 1
ATOM 799 O O . SER A 1 95 ? 8.426 0.098 9.585 1.00 88.31 95 SER A O 1
ATOM 801 N N . LEU A 1 96 ? 7.522 1.855 8.503 1.00 88.81 96 LEU A N 1
ATOM 802 C CA . LEU A 1 96 ? 6.941 2.502 9.677 1.00 88.81 96 LEU A CA 1
ATOM 803 C C . LEU A 1 96 ? 5.419 2.373 9.715 1.00 88.81 96 LEU A C 1
ATOM 805 O O . LEU A 1 96 ? 4.838 2.488 10.797 1.00 88.81 96 LEU A O 1
ATOM 809 N N . PHE A 1 97 ? 4.780 2.119 8.570 1.00 90.38 97 PHE A N 1
ATOM 810 C CA . PHE A 1 97 ? 3.335 1.961 8.467 1.00 90.38 97 PHE A CA 1
ATOM 811 C C . PHE A 1 97 ? 2.962 0.749 7.617 1.00 90.38 97 PHE A C 1
ATOM 813 O O . PHE A 1 97 ? 3.643 0.380 6.661 1.00 90.38 97 PHE A O 1
ATOM 820 N N . MET A 1 98 ? 1.842 0.131 7.970 1.00 93.38 98 MET A N 1
ATOM 821 C CA . MET A 1 98 ? 1.284 -0.995 7.236 1.00 93.38 98 MET A CA 1
ATOM 822 C C . MET A 1 98 ? -0.199 -0.750 6.978 1.00 93.38 98 MET A C 1
ATOM 824 O O . MET A 1 98 ? -0.927 -0.266 7.845 1.00 93.38 98 MET A O 1
ATOM 828 N N . ILE A 1 99 ? -0.628 -1.076 5.767 1.00 95.31 99 ILE A N 1
ATOM 829 C CA . ILE A 1 99 ? -2.015 -1.049 5.324 1.00 95.31 99 ILE A CA 1
ATOM 830 C C . ILE A 1 99 ? -2.440 -2.501 5.159 1.00 95.31 99 ILE A C 1
ATOM 832 O O . ILE A 1 99 ? -1.863 -3.231 4.354 1.00 95.31 99 ILE A O 1
ATOM 836 N N . GLU A 1 100 ? -3.438 -2.919 5.918 1.00 96.69 100 GLU A N 1
ATOM 837 C CA . GLU A 1 100 ? -4.012 -4.254 5.835 1.00 96.69 100 GLU A CA 1
ATOM 838 C C . GLU A 1 100 ? -5.349 -4.197 5.103 1.00 96.69 100 GLU A C 1
ATOM 840 O O . GLU A 1 100 ? -6.221 -3.405 5.455 1.00 96.69 100 GLU A O 1
ATOM 845 N N . PHE A 1 101 ? -5.517 -5.064 4.112 1.00 96.69 101 PHE A N 1
ATOM 846 C CA . PHE A 1 101 ? -6.750 -5.260 3.364 1.00 96.69 101 PHE A CA 1
ATOM 847 C C . PHE A 1 101 ? -7.338 -6.605 3.772 1.00 96.69 101 PHE A C 1
ATOM 849 O O . PHE A 1 101 ? -6.729 -7.651 3.534 1.00 96.69 101 PHE A O 1
ATOM 856 N N . SER A 1 102 ? -8.517 -6.578 4.387 1.00 96.44 102 SER A N 1
ATOM 857 C CA . SER A 1 102 ? -9.228 -7.787 4.801 1.00 96.44 102 SER A CA 1
ATOM 858 C C . SER A 1 102 ? -10.329 -8.144 3.810 1.00 96.44 102 SER A C 1
ATOM 860 O O . SER A 1 102 ? -11.094 -7.289 3.362 1.00 96.44 102 SER A O 1
ATOM 862 N N . ARG A 1 103 ? -10.405 -9.433 3.484 1.00 93.44 103 ARG A N 1
ATOM 863 C CA . ARG A 1 103 ? -11.433 -10.092 2.669 1.00 93.44 103 ARG A CA 1
ATOM 864 C C . ARG A 1 103 ? -11.830 -11.390 3.355 1.00 93.44 103 ARG A C 1
ATOM 866 O O . ARG A 1 103 ? -11.019 -11.935 4.100 1.00 93.44 103 ARG A O 1
ATOM 873 N N . GLN A 1 104 ? -13.014 -11.923 3.046 1.00 86.00 104 GLN A N 1
ATOM 874 C CA . GLN A 1 104 ? -13.635 -13.078 3.725 1.00 86.00 104 GLN A CA 1
ATOM 875 C C . GLN A 1 104 ? -12.662 -14.122 4.299 1.00 86.00 104 GLN A C 1
ATOM 877 O O . GLN A 1 104 ? -12.781 -14.478 5.465 1.00 86.00 104 GLN A O 1
ATOM 882 N N . ASN A 1 105 ? -11.692 -14.596 3.504 1.00 87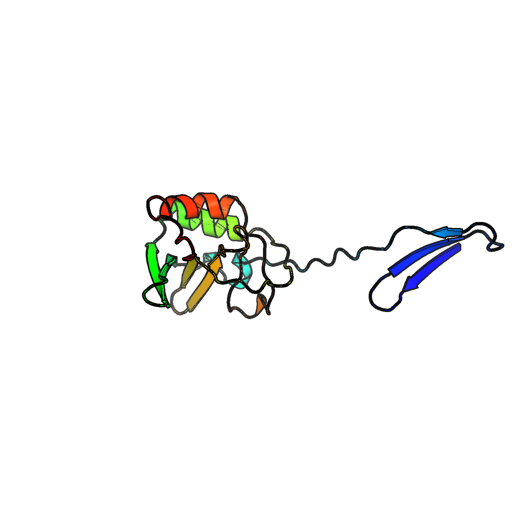.44 105 ASN A N 1
ATOM 883 C CA . ASN A 1 105 ? -10.683 -15.572 3.937 1.00 87.44 105 ASN A CA 1
ATOM 884 C C . ASN A 1 105 ? -9.238 -15.168 3.596 1.00 87.44 105 ASN A C 1
ATOM 886 O O . ASN A 1 105 ? -8.359 -16.030 3.540 1.00 87.44 105 ASN A O 1
ATOM 890 N N . GLN A 1 106 ? -8.982 -13.890 3.312 1.00 92.88 106 GLN A N 1
ATOM 891 C CA . GLN A 1 106 ? -7.657 -13.429 2.909 1.00 92.88 106 GLN A CA 1
ATOM 892 C C . GLN A 1 106 ? -7.339 -12.070 3.515 1.00 92.88 106 GLN A C 1
ATOM 894 O O . GLN A 1 106 ? -8.154 -11.153 3.491 1.00 92.88 106 GLN A O 1
ATOM 899 N N . ILE A 1 107 ? -6.116 -11.959 4.017 1.00 94.56 107 ILE A N 1
ATOM 900 C CA . ILE A 1 107 ? -5.535 -10.711 4.480 1.00 94.56 107 ILE A CA 1
ATOM 901 C C . ILE A 1 107 ? -4.308 -10.442 3.621 1.00 94.56 107 ILE A C 1
ATOM 903 O O . ILE A 1 107 ? -3.434 -11.303 3.498 1.00 94.56 107 ILE A O 1
ATOM 907 N N . ASP A 1 108 ? -4.247 -9.249 3.042 1.00 95.06 108 ASP A N 1
ATOM 908 C CA . ASP A 1 108 ? -3.085 -8.765 2.309 1.00 95.06 108 ASP A CA 1
ATOM 909 C C . ASP A 1 108 ? -2.554 -7.506 2.982 1.00 95.06 108 ASP A C 1
ATOM 911 O O . ASP A 1 108 ? -3.318 -6.631 3.374 1.00 95.06 108 ASP A O 1
ATOM 915 N N . GLN A 1 109 ? -1.236 -7.408 3.115 1.00 95.12 109 GLN A N 1
ATOM 916 C CA . GLN A 1 109 ? -0.587 -6.301 3.810 1.00 95.12 109 GLN A CA 1
ATOM 917 C C . GLN A 1 109 ? 0.385 -5.590 2.881 1.00 95.12 109 GLN A C 1
ATOM 919 O O . GLN A 1 109 ? 1.215 -6.229 2.234 1.00 95.12 109 GLN A O 1
ATOM 924 N N . LEU A 1 110 ? 0.279 -4.271 2.814 1.00 94.25 110 LEU A N 1
ATOM 925 C CA . LEU A 1 110 ? 1.247 -3.415 2.146 1.00 94.25 110 LEU A CA 1
ATOM 926 C C . LEU A 1 110 ? 1.986 -2.602 3.194 1.00 94.25 110 LEU A C 1
ATOM 928 O O . LEU A 1 110 ? 1.381 -2.012 4.083 1.00 94.25 110 LEU A O 1
ATOM 932 N N . GLU A 1 111 ? 3.295 -2.554 3.063 1.00 91.75 111 GLU A N 1
ATOM 933 C CA . GLU A 1 111 ? 4.171 -1.718 3.861 1.00 91.75 111 GLU A CA 1
ATOM 934 C C . GLU A 1 111 ? 4.396 -0.394 3.121 1.00 91.75 111 GLU A C 1
ATOM 936 O O . GLU A 1 111 ? 4.653 -0.366 1.914 1.00 91.75 111 GLU A O 1
ATOM 941 N N . PHE A 1 112 ? 4.234 0.716 3.838 1.00 85.25 112 PHE A N 1
ATOM 942 C CA . PHE A 1 112 ? 4.242 2.066 3.286 1.00 85.25 112 PHE A CA 1
ATOM 943 C C . PHE A 1 112 ? 5.024 3.003 4.202 1.00 85.25 112 PHE A C 1
ATOM 945 O O . PHE A 1 112 ? 4.880 2.931 5.420 1.00 85.25 112 PHE A O 1
ATOM 952 N N . ILE A 1 113 ? 5.792 3.921 3.604 1.00 79.12 113 ILE A N 1
ATOM 953 C CA . ILE A 1 113 ? 6.694 4.863 4.288 1.00 79.12 113 ILE A CA 1
ATOM 954 C C . ILE A 1 113 ? 7.756 4.136 5.120 1.00 79.12 113 ILE A C 1
ATOM 956 O O . ILE A 1 113 ? 7.481 3.504 6.140 1.00 79.12 113 ILE A O 1
ATOM 960 N N . CYS A 1 114 ? 9.013 4.351 4.762 1.00 76.50 114 CYS A N 1
ATOM 961 C CA . CYS A 1 114 ? 10.144 4.002 5.611 1.00 76.50 114 CYS A CA 1
ATOM 962 C C . CYS A 1 114 ? 10.910 5.255 6.055 1.00 76.50 114 CYS A C 1
ATOM 964 O O . CYS A 1 114 ? 10.648 6.370 5.588 1.00 76.50 114 CYS A O 1
ATOM 966 N N . SER A 1 115 ? 11.847 5.083 6.992 1.00 71.00 115 SER A N 1
ATOM 967 C CA . SER A 1 115 ? 12.677 6.172 7.525 1.00 71.00 115 SER A CA 1
ATOM 968 C C . SER A 1 115 ? 13.484 6.886 6.438 1.00 71.00 115 SER A C 1
ATOM 970 O O . SER A 1 115 ? 13.638 8.108 6.486 1.00 71.00 115 SER A O 1
ATOM 972 N N . GLU A 1 116 ? 13.960 6.136 5.446 1.00 76.31 116 GLU A N 1
ATOM 973 C CA . GLU A 1 116 ? 14.828 6.619 4.372 1.00 76.31 116 GLU A CA 1
ATOM 974 C C . GLU A 1 116 ? 14.029 7.150 3.171 1.00 76.31 116 GLU A C 1
ATOM 976 O O . GLU A 1 116 ? 14.460 8.096 2.509 1.00 76.31 116 GLU A O 1
ATOM 981 N N . ASN A 1 117 ? 12.843 6.587 2.909 1.00 80.44 117 ASN A N 1
ATOM 982 C CA . ASN A 1 117 ? 12.014 6.912 1.752 1.00 80.44 117 ASN A CA 1
ATOM 983 C C . ASN A 1 117 ? 10.523 7.010 2.122 1.00 80.44 117 ASN A C 1
ATOM 985 O O . ASN A 1 117 ? 9.798 6.027 2.290 1.00 80.44 117 ASN A O 1
ATOM 989 N N . LYS A 1 118 ? 10.038 8.252 2.178 1.00 80.44 118 LYS A N 1
ATOM 990 C CA . LYS A 1 118 ? 8.654 8.582 2.553 1.00 80.44 118 LYS A CA 1
ATOM 991 C C . LYS A 1 118 ? 7.614 8.245 1.486 1.00 80.44 118 LYS A C 1
ATOM 993 O O . LYS A 1 118 ? 6.425 8.363 1.755 1.00 80.44 118 LYS A O 1
ATOM 998 N N . ASP A 1 119 ? 8.047 7.839 0.299 1.00 85.50 119 ASP A N 1
ATOM 999 C CA . ASP A 1 119 ? 7.150 7.477 -0.792 1.00 85.50 119 ASP A CA 1
ATOM 1000 C C . ASP A 1 119 ? 7.250 5.979 -1.136 1.00 85.50 119 ASP A C 1
ATOM 1002 O O . ASP A 1 119 ? 6.682 5.557 -2.139 1.00 85.50 119 ASP A O 1
ATOM 1006 N N . ALA A 1 120 ? 7.979 5.169 -0.361 1.00 90.12 120 ALA A N 1
ATOM 1007 C CA . AL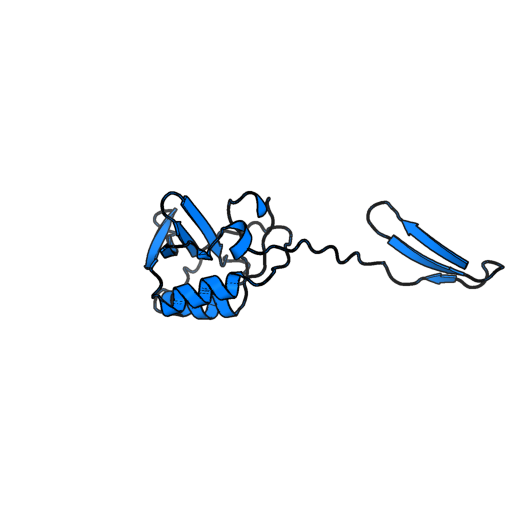A A 1 120 ? 8.120 3.740 -0.634 1.00 90.12 120 ALA A CA 1
ATOM 1008 C C . ALA A 1 120 ? 6.816 2.979 -0.351 1.00 90.12 120 ALA A C 1
ATOM 1010 O O . ALA A 1 120 ? 6.168 3.199 0.676 1.00 90.12 120 ALA A O 1
ATOM 1011 N N . LEU A 1 121 ? 6.462 2.071 -1.261 1.00 93.12 121 LEU A N 1
ATOM 1012 C CA . LEU A 1 121 ? 5.356 1.126 -1.135 1.00 93.12 121 LEU A CA 1
ATOM 1013 C C . LEU A 1 121 ? 5.835 -0.258 -1.570 1.00 93.12 121 LEU A C 1
ATOM 1015 O O . LEU A 1 121 ? 6.331 -0.416 -2.685 1.00 93.12 121 LEU A O 1
ATOM 1019 N N . PHE A 1 122 ? 5.699 -1.246 -0.699 1.00 92.75 122 PHE A N 1
ATOM 1020 C CA . PHE A 1 122 ? 6.132 -2.620 -0.948 1.00 92.75 122 PHE A CA 1
ATOM 1021 C C . PHE A 1 122 ? 5.323 -3.594 -0.083 1.00 92.75 122 PHE A C 1
ATOM 1023 O O . PHE A 1 122 ? 4.360 -3.210 0.578 1.00 92.75 122 PHE A O 1
ATOM 1030 N N . GLY A 1 123 ? 5.667 -4.876 -0.104 1.00 90.00 123 GLY A N 1
ATOM 1031 C CA . GLY A 1 123 ? 5.011 -5.885 0.717 1.00 90.00 123 GLY A CA 1
ATOM 1032 C C . GLY A 1 123 ? 5.593 -7.270 0.481 1.00 90.00 123 GLY A C 1
ATOM 1033 O O . GLY A 1 123 ? 6.506 -7.460 -0.323 1.00 90.00 123 GLY A O 1
ATOM 1034 N N . ASN A 1 124 ? 5.035 -8.260 1.171 1.00 86.69 124 ASN A N 1
ATOM 1035 C CA . ASN A 1 124 ? 5.534 -9.638 1.135 1.00 86.69 124 ASN A CA 1
ATOM 1036 C C . ASN A 1 124 ? 4.864 -10.504 0.052 1.00 86.69 124 ASN A C 1
ATOM 1038 O O . ASN A 1 124 ? 5.143 -11.700 -0.067 1.00 86.69 124 ASN A O 1
ATOM 1042 N N . GLN A 1 125 ? 3.967 -9.924 -0.749 1.00 90.38 125 GLN A N 1
ATOM 1043 C CA . GLN A 1 125 ? 3.301 -10.627 -1.841 1.00 90.38 125 GLN A CA 1
ATOM 1044 C C . GLN A 1 125 ? 4.263 -10.959 -2.985 1.00 90.38 125 GLN A C 1
ATOM 1046 O O . GLN A 1 125 ? 5.201 -10.226 -3.293 1.00 90.38 125 GLN A O 1
ATOM 1051 N N . LYS A 1 126 ? 3.983 -12.069 -3.680 1.00 86.56 126 LYS A N 1
ATOM 1052 C CA . LYS A 1 126 ? 4.849 -12.619 -4.738 1.00 86.56 126 LYS A CA 1
ATOM 1053 C C . LYS A 1 126 ? 5.141 -11.643 -5.878 1.00 86.56 126 LYS A C 1
ATOM 1055 O O . LYS A 1 126 ? 6.209 -11.732 -6.473 1.00 86.56 126 LYS A O 1
ATOM 1060 N N . PHE A 1 127 ? 4.208 -10.750 -6.201 1.00 87.69 127 PHE A N 1
ATOM 1061 C CA . PHE A 1 127 ? 4.380 -9.800 -7.299 1.00 87.69 127 PHE A CA 1
ATOM 1062 C C . PHE A 1 127 ? 5.427 -8.721 -7.001 1.00 87.69 127 PHE A C 1
ATOM 1064 O O . PHE A 1 127 ? 6.012 -8.194 -7.949 1.00 87.69 127 PHE A O 1
ATOM 1071 N N . TRP A 1 128 ? 5.696 -8.431 -5.718 1.00 88.81 128 TRP A N 1
ATOM 1072 C CA . TRP A 1 128 ? 6.746 -7.498 -5.323 1.00 88.81 128 TRP A CA 1
ATOM 1073 C C . TRP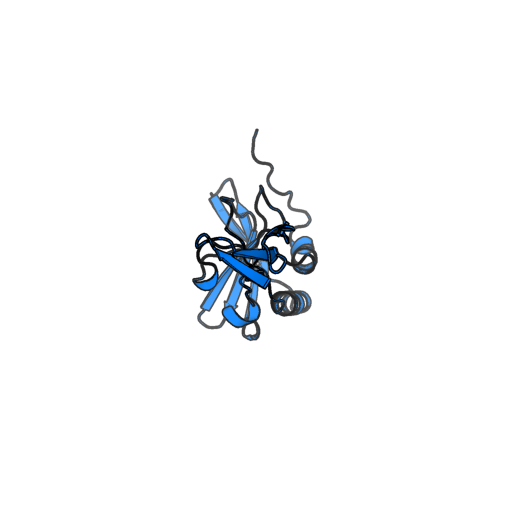 A 1 128 ? 8.114 -8.069 -5.670 1.00 88.81 128 TRP A C 1
ATOM 1075 O O . TRP A 1 128 ? 8.891 -7.390 -6.317 1.00 88.81 128 TRP A O 1
ATOM 1085 N N . ASN A 1 129 ? 8.397 -9.335 -5.336 1.00 86.75 129 ASN A N 1
ATOM 1086 C CA . ASN A 1 129 ? 9.653 -10.010 -5.698 1.00 86.75 129 ASN A CA 1
ATOM 1087 C C . ASN A 1 129 ? 10.907 -9.138 -5.437 1.00 86.75 129 ASN A C 1
ATOM 1089 O O . ASN A 1 129 ? 11.716 -8.933 -6.340 1.00 86.75 129 ASN A O 1
ATOM 1093 N N . GLN A 1 130 ? 11.033 -8.599 -4.216 1.00 85.50 130 GLN A N 1
ATOM 1094 C CA . GLN A 1 130 ? 12.110 -7.672 -3.814 1.00 85.50 130 GLN A CA 1
ATOM 1095 C C . GLN A 1 130 ? 12.150 -6.358 -4.620 1.00 85.50 130 GLN A C 1
ATOM 1097 O O . GLN A 1 130 ? 13.193 -5.719 -4.749 1.00 85.50 130 GLN A O 1
ATOM 1102 N N . MET A 1 131 ? 11.013 -5.958 -5.185 1.00 90.38 131 MET A N 1
ATOM 1103 C CA . MET A 1 131 ? 10.798 -4.650 -5.794 1.00 90.38 131 MET A CA 1
ATOM 1104 C C . MET A 1 131 ? 9.903 -3.802 -4.897 1.00 90.38 131 MET A C 1
ATOM 1106 O O . MET A 1 131 ? 9.108 -4.313 -4.108 1.00 90.38 131 MET A O 1
ATOM 1110 N N . GLN A 1 132 ? 10.007 -2.494 -5.076 1.00 92.44 132 GLN A N 1
ATOM 1111 C 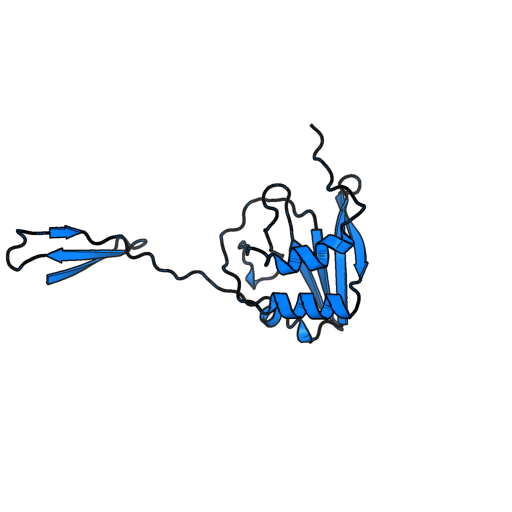CA . GLN A 1 132 ? 9.131 -1.500 -4.477 1.00 92.44 132 GLN A CA 1
ATOM 1112 C C . GLN A 1 132 ? 8.504 -0.644 -5.573 1.00 92.44 132 GLN A C 1
ATOM 1114 O O . GLN A 1 132 ? 8.993 -0.590 -6.700 1.00 92.44 132 GLN A O 1
ATOM 1119 N N . ALA A 1 133 ? 7.440 0.060 -5.228 1.00 92.88 133 ALA A N 1
ATOM 1120 C CA . ALA A 1 133 ? 6.865 1.113 -6.040 1.00 92.88 133 ALA A CA 1
ATOM 1121 C C . ALA A 1 133 ? 6.947 2.444 -5.296 1.00 92.88 133 ALA A C 1
ATOM 1123 O O . ALA A 1 133 ? 7.098 2.502 -4.072 1.00 92.88 133 ALA A O 1
ATOM 1124 N N . LYS A 1 134 ? 6.782 3.529 -6.049 1.00 91.38 134 LYS A N 1
ATOM 1125 C CA . LYS A 1 134 ? 6.507 4.834 -5.463 1.00 91.38 134 LYS A CA 1
ATOM 1126 C C . LYS A 1 134 ? 5.009 4.969 -5.202 1.00 91.38 134 LYS A C 1
ATOM 1128 O O . LYS A 1 134 ? 4.209 4.920 -6.135 1.00 91.38 134 LYS A O 1
ATOM 1133 N N . ALA A 1 135 ? 4.634 5.168 -3.947 1.00 90.62 135 ALA A N 1
ATOM 1134 C CA . ALA A 1 135 ? 3.260 5.421 -3.556 1.00 90.62 135 ALA A CA 1
ATOM 1135 C C . ALA A 1 135 ? 2.713 6.695 -4.227 1.00 90.62 135 ALA A C 1
ATOM 1137 O O . ALA A 1 135 ? 3.393 7.731 -4.240 1.00 90.62 135 ALA A O 1
ATOM 1138 N N . PRO A 1 136 ? 1.467 6.673 -4.729 1.00 91.44 136 PRO A N 1
ATOM 1139 C CA . PRO A 1 136 ? 0.785 7.885 -5.163 1.00 91.44 136 PRO A CA 1
ATOM 1140 C C . PRO A 1 136 ? 0.677 8.898 -4.019 1.00 91.44 136 PRO A C 1
ATOM 1142 O O . PRO A 1 136 ? 0.351 8.544 -2.885 1.00 91.44 136 PRO A O 1
ATOM 1145 N N . LYS A 1 137 ? 0.889 10.187 -4.307 1.00 89.44 137 LYS A N 1
ATOM 1146 C CA . LYS A 1 137 ? 0.810 11.254 -3.287 1.00 89.44 137 LYS A CA 1
ATOM 1147 C C . LYS A 1 137 ? -0.571 11.323 -2.639 1.00 89.44 137 LYS A C 1
ATOM 1149 O O . LYS A 1 137 ? -0.709 11.713 -1.483 1.00 89.44 137 LYS A O 1
ATOM 1154 N N . GLU A 1 138 ? -1.594 10.972 -3.405 1.00 90.56 138 GLU A N 1
ATOM 1155 C CA . GLU A 1 138 ? -2.990 10.895 -3.000 1.00 90.56 138 GLU A CA 1
ATOM 1156 C C . GLU A 1 138 ? -3.178 9.884 -1.867 1.00 90.56 138 GLU A C 1
ATOM 1158 O O . GLU A 1 138 ? -3.914 10.176 -0.928 1.00 90.56 138 GLU A O 1
ATOM 1163 N N . LEU A 1 139 ? -2.450 8.759 -1.897 1.00 91.44 139 LEU A N 1
ATOM 1164 C CA . LEU A 1 139 ? -2.491 7.748 -0.840 1.00 91.44 139 LEU A CA 1
ATOM 1165 C C . LEU A 1 139 ? -2.019 8.345 0.490 1.00 91.44 139 LEU A C 1
ATOM 1167 O O . LEU A 1 139 ? -2.714 8.258 1.499 1.00 91.44 139 LEU A O 1
ATOM 1171 N N . GLY A 1 140 ? -0.882 9.047 0.465 1.00 87.25 140 GLY A N 1
ATOM 1172 C CA . GLY A 1 140 ? -0.339 9.731 1.639 1.00 87.25 140 GLY A CA 1
ATOM 1173 C C . GLY A 1 140 ? -1.255 10.830 2.189 1.00 87.25 140 GLY A C 1
ATOM 1174 O O . GLY A 1 140 ? -1.274 11.051 3.395 1.00 87.25 140 GLY A O 1
ATOM 1175 N N . LYS A 1 141 ? -2.053 11.499 1.343 1.00 88.31 141 LYS A N 1
ATOM 1176 C CA . LYS A 1 141 ? -3.042 12.498 1.796 1.00 88.31 141 LYS A CA 1
ATOM 1177 C C . LYS A 1 141 ? -4.209 11.861 2.546 1.00 88.31 141 LYS A C 1
ATOM 1179 O O . LYS A 1 141 ? -4.649 12.435 3.535 1.00 88.31 141 LYS A O 1
ATOM 1184 N N . VAL A 1 142 ? -4.708 10.722 2.060 1.00 90.44 142 VAL A N 1
ATOM 1185 C CA . VAL A 1 142 ? -5.827 10.006 2.691 1.00 90.44 142 VAL A CA 1
ATOM 1186 C C . VAL A 1 142 ? -5.372 9.359 3.992 1.00 90.44 142 VAL A C 1
ATOM 1188 O O . VAL A 1 142 ? -5.994 9.556 5.022 1.00 90.44 142 VAL A O 1
ATOM 1191 N N . ILE A 1 143 ? -4.248 8.644 3.974 1.00 87.06 143 ILE A N 1
ATOM 1192 C CA . ILE A 1 143 ? -3.734 7.962 5.168 1.00 87.06 143 ILE A CA 1
ATOM 1193 C C . ILE A 1 143 ? -3.205 8.975 6.186 1.00 87.06 143 ILE A C 1
ATOM 1195 O O . ILE A 1 143 ? -3.387 8.800 7.385 1.00 87.06 143 ILE A O 1
ATOM 1199 N N . GLY A 1 144 ? -2.586 10.064 5.723 1.00 83.69 144 GLY A N 1
ATOM 1200 C CA . GLY A 1 144 ? -1.933 11.052 6.577 1.00 83.69 144 GLY A CA 1
ATOM 1201 C C . GLY A 1 144 ? -2.838 11.676 7.640 1.00 83.69 144 GLY A C 1
ATOM 1202 O O . GLY A 1 144 ? -2.335 11.994 8.714 1.00 83.69 144 GLY A O 1
ATOM 1203 N N . SER A 1 145 ? -4.150 11.806 7.403 1.00 85.00 145 SER A N 1
ATOM 1204 C CA . SER A 1 145 ? -5.095 12.285 8.427 1.00 85.00 145 SER A CA 1
ATOM 1205 C C . SER A 1 145 ? -5.167 11.352 9.635 1.00 85.00 145 SER A C 1
ATOM 1207 O O . SER A 1 145 ? -5.167 11.837 10.764 1.00 85.00 145 SER A O 1
ATOM 1209 N N . TYR A 1 146 ? -5.115 10.040 9.414 1.00 85.12 146 TYR A N 1
ATOM 1210 C CA . TYR A 1 146 ? -5.111 9.012 10.463 1.00 85.12 146 TYR A CA 1
ATOM 1211 C C . TYR A 1 146 ? -3.765 8.930 11.199 1.00 85.12 146 TYR A C 1
ATOM 1213 O O . TYR A 1 146 ? -3.659 8.328 12.264 1.00 85.12 146 TYR A O 1
ATOM 1221 N N . LEU A 1 147 ? -2.723 9.559 10.646 1.00 75.44 147 LEU A N 1
ATOM 1222 C CA . LEU A 1 147 ? -1.400 9.649 11.264 1.00 75.44 147 LEU A CA 1
ATOM 1223 C C . LEU A 1 147 ? -1.221 10.939 12.088 1.00 75.44 147 LEU A C 1
ATOM 1225 O O . LEU A 1 147 ? -0.215 11.095 12.785 1.00 75.44 147 LEU A O 1
ATOM 1229 N N . THR A 1 148 ? -2.161 11.892 12.015 1.00 65.38 148 THR A N 1
ATOM 1230 C CA . THR A 1 148 ? -2.049 13.169 12.739 1.00 65.38 148 THR A CA 1
ATOM 1231 C C . THR A 1 148 ? -2.237 12.999 14.251 1.00 65.38 148 THR A C 1
ATOM 1233 O O . THR A 1 148 ? -3.092 12.256 14.714 1.00 65.38 148 THR A O 1
ATOM 1236 N N . GLY A 1 149 ? -1.407 13.685 15.047 1.00 55.09 149 GLY A N 1
ATOM 1237 C CA . GLY A 1 149 ? -1.405 13.580 16.518 1.00 55.09 149 GLY A CA 1
ATOM 1238 C C . GLY A 1 149 ? -0.481 12.496 17.085 1.00 55.09 149 GLY A C 1
ATOM 1239 O O . GLY A 1 149 ? -0.264 12.443 18.294 1.00 55.09 149 GLY A O 1
ATOM 1240 N N . GLN A 1 150 ? 0.126 11.687 16.218 1.00 59.62 150 GLN A N 1
ATOM 1241 C CA . GLN A 1 150 ? 1.076 10.645 16.574 1.00 59.62 150 GLN A CA 1
ATOM 1242 C C . GLN A 1 150 ? 2.441 10.955 15.930 1.00 59.62 150 GLN A C 1
ATOM 1244 O O . GLN A 1 150 ? 2.619 10.704 14.739 1.00 59.62 150 GLN A O 1
ATOM 1249 N N . PRO A 1 151 ? 3.411 11.552 16.654 1.00 53.47 151 PRO A N 1
ATOM 1250 C CA . PRO A 1 151 ? 4.686 11.949 16.055 1.00 53.47 151 PRO A CA 1
ATOM 1251 C C . PRO A 1 151 ? 5.385 10.726 15.463 1.00 53.47 151 PRO A C 1
ATOM 1253 O O . PRO A 1 151 ? 5.475 9.709 16.146 1.00 53.47 151 PRO A O 1
ATOM 1256 N N . ILE A 1 152 ? 5.884 10.815 14.221 1.00 53.91 152 ILE A N 1
ATOM 1257 C CA . ILE A 1 152 ? 6.762 9.786 13.640 1.00 53.91 152 ILE A CA 1
ATOM 1258 C C . ILE A 1 152 ? 7.885 9.548 14.658 1.00 53.91 152 ILE A C 1
ATOM 1260 O O . ILE A 1 152 ? 8.508 10.535 15.060 1.00 53.91 152 ILE A O 1
ATOM 1264 N N . PRO A 1 153 ? 8.128 8.306 15.120 1.00 48.75 153 PRO A N 1
ATOM 1265 C CA . PRO A 1 153 ? 9.208 8.046 16.056 1.00 48.75 153 PRO A CA 1
ATOM 1266 C C . PRO A 1 153 ? 10.503 8.563 15.446 1.00 48.75 153 PRO A C 1
ATOM 1268 O O . PRO A 1 153 ? 10.905 8.134 14.364 1.00 48.75 153 PRO A O 1
ATOM 1271 N N . SER A 1 154 ? 11.131 9.525 16.109 1.00 44.03 154 SER A N 1
ATOM 1272 C CA . SER A 1 154 ? 12.518 9.846 15.825 1.00 44.03 154 SER A CA 1
ATOM 1273 C C . SER A 1 154 ? 13.346 8.643 16.256 1.00 44.03 154 SER A C 1
ATOM 1275 O O . SER A 1 154 ? 13.204 8.182 17.391 1.00 44.03 154 SER A O 1
ATOM 1277 N N . LEU A 1 155 ? 14.194 8.134 15.361 1.00 43.16 155 LEU A N 1
ATOM 1278 C CA . LEU A 1 155 ? 15.243 7.198 15.754 1.00 43.16 155 LEU A CA 1
ATOM 1279 C C . LEU A 1 155 ? 16.047 7.846 16.898 1.00 43.16 155 LEU A C 1
ATOM 1281 O O . LEU A 1 155 ? 16.344 9.041 16.795 1.00 43.16 155 LEU A O 1
ATOM 1285 N N . PRO A 1 156 ? 16.341 7.128 17.996 1.00 38.12 156 PRO A N 1
ATOM 1286 C CA . PRO A 1 156 ? 17.231 7.656 19.023 1.00 38.12 156 PRO A CA 1
ATOM 1287 C C . PRO A 1 156 ? 18.607 7.968 18.408 1.00 38.12 156 PRO A C 1
ATOM 1289 O O . PRO A 1 156 ? 19.050 7.242 17.517 1.00 38.12 156 PRO A O 1
ATOM 1292 N N . GLU A 1 157 ? 19.232 9.063 18.860 1.00 40.88 157 GLU A N 1
ATOM 1293 C CA . GLU A 1 157 ? 20.611 9.442 18.493 1.00 40.88 157 GLU A CA 1
ATOM 1294 C C . GLU A 1 157 ? 21.644 8.389 18.918 1.00 40.88 157 GLU A C 1
ATOM 1296 O O . GLU A 1 157 ? 21.489 7.805 20.019 1.00 40.88 157 GLU A O 1
#

Radius of gyration: 21.83 Å; chains: 1; bounding box: 50×29×70 Å

Secondary structure (DSSP, 8-state):
-EEEEE-SS-EEEEEE-TTS--EEEEEE-----PPEE-HHHHTTGGG--EEEEEEEETTTTEEEEEEEPPHHHHHHHHHHTTS-EEEEEPP---EEEEEEEEETTEEEEEEEEESS-TTEEEESSTTTTTEEEEPPHHHHHHHHHHTTTSPPPPPP-